Protein AF-A0AAW4KI81-F1 (afdb_monomer_lite)

Foldseek 3Di:
DLLVVCVVVVNLQDDDDVCRLLVVLLVQLVPDPDPVSNVVSLVVSLVSLVSSLVSCVVVVSDDPVSSVVSVVVSVVSSVVSSCVSVVVVD

Radius of gyration: 13.51 Å; chains: 1; bounding box: 31×26×34 Å

Organism: Vibrio cholerae (NCBI:txid666)

Structure (mmCIF, N/CA/C/O backbone):
data_AF-A0AAW4KI81-F1
#
_entry.id   AF-A0AAW4KI81-F1
#
loop_
_atom_site.group_PDB
_atom_site.id
_atom_site.type_symbol
_atom_site.label_atom_id
_atom_site.label_alt_id
_atom_site.label_comp_id
_atom_site.label_asym_id
_atom_site.label_entity_id
_atom_site.label_seq_id
_atom_site.pdbx_PDB_ins_code
_atom_site.Cartn_x
_atom_site.Cartn_y
_atom_site.Cartn_z
_atom_site.occupancy
_atom_site.B_iso_or_equiv
_atom_site.auth_seq_id
_atom_site.auth_comp_id
_atom_site.auth_asym_id
_atom_site.auth_atom_id
_atom_site.pdbx_PDB_model_num
ATOM 1 N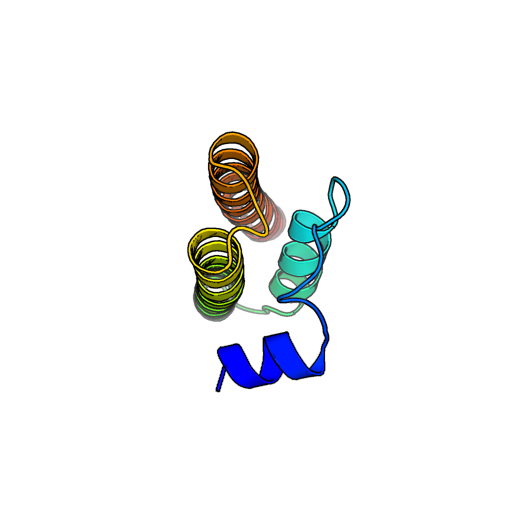 N . LEU A 1 1 ? -3.126 -17.934 -4.600 1.00 81.50 1 LEU A N 1
ATOM 2 C CA . LEU A 1 1 ? -1.731 -17.534 -4.265 1.00 81.50 1 LEU A CA 1
ATOM 3 C C . LEU A 1 1 ? -1.585 -16.093 -4.722 1.00 81.50 1 LEU A C 1
ATOM 5 O O . LEU A 1 1 ? -1.861 -15.842 -5.888 1.00 81.50 1 LEU A O 1
ATOM 9 N N . MET A 1 2 ? -1.164 -15.177 -3.843 1.00 92.75 2 MET A N 1
ATOM 10 C CA . MET A 1 2 ? -1.187 -13.722 -4.092 1.00 92.75 2 MET A CA 1
ATOM 11 C C . MET A 1 2 ? -0.586 -13.312 -5.449 1.00 92.75 2 MET A C 1
ATOM 13 O O . MET A 1 2 ? -1.169 -12.504 -6.163 1.00 92.75 2 MET A O 1
ATOM 17 N N . LEU A 1 3 ? 0.550 -13.908 -5.826 1.00 92.50 3 LEU A N 1
ATOM 18 C CA . LEU A 1 3 ? 1.223 -13.630 -7.098 1.00 92.50 3 LEU A CA 1
ATOM 19 C C . LEU A 1 3 ? 0.355 -13.976 -8.320 1.00 92.50 3 LEU A C 1
ATOM 21 O O . LEU A 1 3 ? 0.262 -13.183 -9.250 1.00 92.50 3 LEU A O 1
ATOM 25 N N . LEU A 1 4 ? -0.300 -15.142 -8.311 1.00 93.44 4 LEU A N 1
ATOM 26 C CA . LEU A 1 4 ? -1.153 -15.587 -9.419 1.00 93.44 4 LEU A CA 1
ATOM 27 C C . LEU A 1 4 ? -2.407 -14.722 -9.551 1.00 93.44 4 LEU A C 1
ATOM 29 O O . LEU A 1 4 ? -2.854 -14.463 -10.662 1.00 93.44 4 LEU A O 1
ATOM 33 N N . GLU A 1 5 ? -2.954 -14.253 -8.428 1.00 94.44 5 GLU A N 1
ATOM 34 C CA . GLU A 1 5 ? -4.054 -13.291 -8.444 1.00 94.44 5 GLU A CA 1
ATOM 35 C C . GLU A 1 5 ? -3.589 -11.997 -9.116 1.00 94.44 5 GLU A C 1
ATOM 37 O O . GLU A 1 5 ? -4.164 -11.598 -10.120 1.00 94.44 5 GLU A O 1
ATOM 42 N N . LEU A 1 6 ? -2.503 -11.382 -8.641 1.00 94.12 6 LEU A N 1
ATOM 43 C CA . LEU A 1 6 ? -1.954 -10.159 -9.241 1.00 94.12 6 LEU A CA 1
ATOM 44 C C . LEU A 1 6 ? -1.689 -10.294 -10.751 1.00 94.12 6 LEU A C 1
ATOM 46 O O . LEU A 1 6 ? -1.966 -9.357 -11.500 1.00 94.12 6 LEU A O 1
ATOM 50 N N . ALA A 1 7 ? -1.193 -11.453 -11.194 1.00 93.00 7 ALA A N 1
ATOM 51 C CA . ALA A 1 7 ? -0.988 -11.754 -12.609 1.00 93.00 7 ALA A CA 1
ATOM 52 C C . ALA A 1 7 ? -2.313 -11.804 -13.387 1.00 93.00 7 ALA A C 1
ATOM 54 O O . ALA A 1 7 ? -2.436 -11.172 -14.432 1.00 93.00 7 ALA A O 1
ATOM 55 N N . ALA A 1 8 ? -3.322 -12.505 -12.861 1.00 93.06 8 ALA A N 1
ATOM 56 C CA . ALA A 1 8 ? -4.633 -12.623 -13.498 1.00 93.06 8 ALA A CA 1
ATOM 57 C C . ALA A 1 8 ? -5.356 -11.270 -13.632 1.00 93.06 8 ALA A C 1
ATOM 59 O O . ALA A 1 8 ? -6.061 -11.047 -14.612 1.00 93.06 8 ALA A O 1
ATOM 60 N N . TRP A 1 9 ? -5.155 -10.361 -12.673 1.00 91.50 9 TRP A N 1
ATOM 61 C CA . TRP A 1 9 ? -5.710 -9.002 -12.696 1.00 91.50 9 TRP A CA 1
ATOM 62 C C . TRP A 1 9 ? -4.861 -8.001 -13.505 1.00 91.50 9 TRP A C 1
ATOM 64 O O . TRP A 1 9 ? -5.231 -6.833 -13.608 1.00 91.50 9 TRP A O 1
ATOM 74 N N . GLY A 1 10 ? -3.721 -8.421 -14.071 1.00 92.25 10 GLY A N 1
ATOM 75 C CA . GLY A 1 10 ? -2.825 -7.547 -14.840 1.00 92.25 10 GLY A CA 1
ATOM 76 C C . GLY A 1 10 ? -2.149 -6.451 -14.006 1.00 92.25 10 GLY A C 1
ATOM 77 O O . GLY A 1 10 ? -1.711 -5.434 -14.542 1.00 92.25 10 GLY A O 1
ATOM 78 N N . GLU A 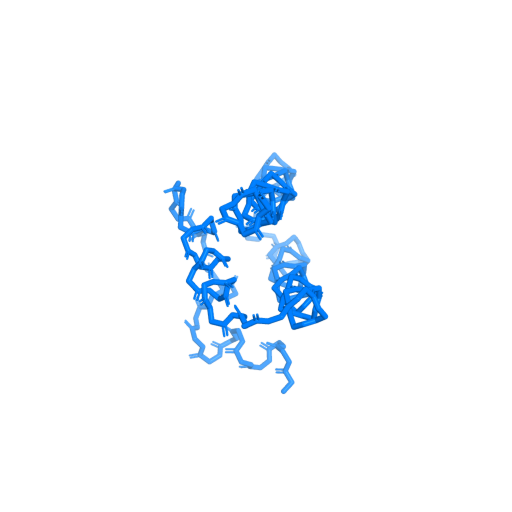1 11 ? -2.077 -6.619 -12.684 1.00 93.00 11 GLU A N 1
ATOM 79 C CA . GLU A 1 11 ? -1.522 -5.613 -11.767 1.00 93.00 11 GLU A CA 1
ATOM 80 C C . GLU A 1 11 ? -0.001 -5.700 -11.623 1.00 93.00 11 GLU A C 1
ATOM 82 O O . GLU A 1 11 ? 0.625 -4.733 -11.186 1.00 93.00 11 GLU A O 1
ATOM 87 N N . LEU A 1 12 ? 0.594 -6.838 -11.994 1.00 92.88 12 LEU A N 1
ATOM 88 C CA . LEU A 1 12 ? 2.046 -7.015 -11.982 1.00 92.88 12 LEU A CA 1
ATOM 89 C C . LEU A 1 12 ? 2.730 -6.087 -12.991 1.00 92.88 12 LEU A C 1
ATOM 91 O O . LEU A 1 12 ? 3.696 -5.411 -12.642 1.00 92.88 12 LEU A O 1
ATOM 95 N N . ASP A 1 13 ? 2.185 -6.000 -14.205 1.00 88.81 13 ASP A N 1
ATOM 96 C CA . ASP A 1 13 ? 2.888 -5.381 -15.330 1.00 88.81 13 ASP A CA 1
ATOM 97 C C . ASP A 1 13 ? 2.665 -3.869 -15.460 1.00 88.81 13 ASP A C 1
ATOM 99 O O . ASP A 1 13 ? 3.407 -3.174 -16.159 1.00 88.81 13 ASP A O 1
ATOM 103 N N . ARG A 1 14 ? 1.693 -3.313 -14.730 1.00 89.25 14 ARG A N 1
ATOM 104 C CA . ARG A 1 14 ? 1.343 -1.889 -14.815 1.00 89.25 14 ARG A CA 1
ATOM 105 C C . ARG A 1 14 ? 1.780 -1.085 -13.598 1.00 89.25 14 ARG A C 1
ATOM 107 O O . ARG A 1 14 ? 1.677 -1.540 -12.460 1.00 89.25 14 ARG A O 1
ATOM 114 N N . GLY A 1 15 ? 2.203 0.155 -13.839 1.00 88.38 15 GLY A N 1
ATOM 115 C CA . GLY A 1 15 ? 2.267 1.190 -12.807 1.00 88.38 15 GLY A CA 1
ATOM 116 C C . GLY A 1 15 ? 0.862 1.567 -12.328 1.00 88.38 15 GLY A C 1
ATOM 117 O O . GLY A 1 15 ? -0.113 1.399 -13.064 1.00 88.38 15 GLY A O 1
ATOM 118 N N . PHE A 1 16 ? 0.760 2.060 -11.099 1.00 91.62 16 PHE A N 1
ATOM 119 C CA . PHE A 1 16 ? -0.479 2.634 -10.586 1.00 91.62 16 PHE A CA 1
ATOM 120 C C . PHE A 1 16 ? -0.513 4.133 -10.861 1.00 91.62 16 PHE A C 1
ATOM 122 O O . PHE A 1 16 ? 0.522 4.803 -10.836 1.00 91.62 16 PHE A O 1
ATOM 129 N N . ALA A 1 17 ? -1.703 4.651 -11.158 1.00 91.56 17 ALA A N 1
ATOM 130 C CA . ALA A 1 17 ? -1.907 6.088 -11.258 1.00 91.56 17 ALA A CA 1
ATOM 131 C C . ALA A 1 17 ? -1.786 6.739 -9.864 1.00 91.56 17 ALA A C 1
ATOM 133 O O . ALA A 1 17 ? -2.012 6.066 -8.850 1.00 91.56 17 ALA A O 1
ATOM 134 N N . PRO A 1 18 ? -1.470 8.045 -9.780 1.00 88.31 18 PRO A N 1
ATOM 135 C CA . PRO A 1 18 ? -1.468 8.757 -8.505 1.00 88.31 18 PRO A CA 1
ATOM 136 C C . PRO A 1 18 ? -2.780 8.539 -7.734 1.00 88.31 18 PRO A C 1
ATOM 138 O O . PRO A 1 18 ? -3.865 8.703 -8.288 1.00 88.31 18 PRO A O 1
ATOM 141 N N . GLY A 1 19 ? -2.682 8.139 -6.463 1.00 90.25 19 GLY A N 1
ATOM 142 C CA . GLY A 1 19 ? -3.837 7.889 -5.587 1.00 90.25 19 GLY A CA 1
ATOM 143 C C . GLY A 1 19 ? -4.565 6.554 -5.797 1.00 90.25 19 GLY A C 1
ATOM 144 O O . GLY A 1 19 ? -5.423 6.197 -4.986 1.00 90.25 19 GLY A O 1
ATOM 145 N N . GLU A 1 20 ? -4.216 5.772 -6.821 1.00 94.62 20 GLU A N 1
ATOM 146 C CA . GLU A 1 20 ? -4.858 4.480 -7.083 1.00 94.62 20 GLU A CA 1
ATOM 147 C C . GLU A 1 20 ? -4.573 3.468 -5.963 1.00 94.62 20 GLU A C 1
ATOM 149 O O . GLU A 1 20 ? -5.495 2.825 -5.460 1.00 94.62 20 GLU A O 1
ATOM 154 N N . LEU A 1 21 ? -3.315 3.378 -5.515 1.00 93.38 21 LEU A N 1
ATOM 155 C CA . LEU A 1 21 ? -2.916 2.523 -4.394 1.00 93.38 21 LEU A CA 1
ATOM 156 C C . LEU A 1 21 ? -3.699 2.859 -3.120 1.00 93.38 21 LEU A C 1
ATOM 158 O O . LEU A 1 21 ? -4.256 1.976 -2.467 1.00 93.38 21 LEU A O 1
ATOM 162 N N . CYS A 1 22 ? -3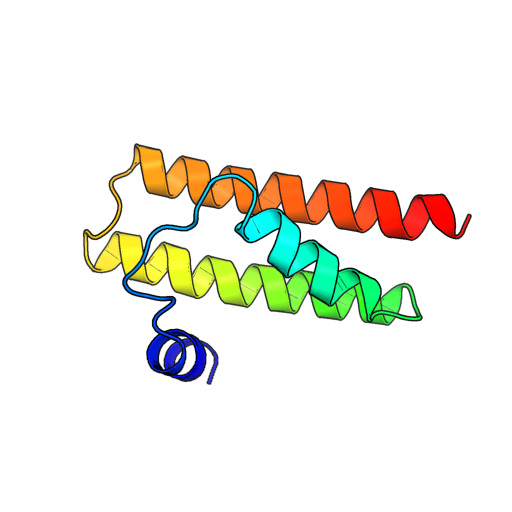.769 4.152 -2.798 1.00 94.12 22 CYS A N 1
ATOM 163 C CA . CYS A 1 22 ? -4.497 4.642 -1.635 1.00 94.12 22 CYS A CA 1
ATOM 164 C C . CYS A 1 22 ? -5.983 4.272 -1.722 1.00 94.12 22 CYS A C 1
ATOM 166 O O . CYS A 1 22 ? -6.538 3.740 -0.765 1.00 94.12 22 CYS A O 1
ATOM 168 N N . SER A 1 23 ? -6.597 4.433 -2.897 1.00 95.06 23 SER A N 1
ATOM 169 C CA . SER A 1 23 ? -8.003 4.077 -3.130 1.00 95.06 23 SER A CA 1
ATOM 170 C C . SER A 1 23 ? -8.273 2.577 -2.961 1.00 95.06 23 SER A C 1
ATOM 172 O O . SER A 1 23 ? -9.291 2.197 -2.383 1.00 95.06 23 SER A O 1
ATOM 174 N N . GLN A 1 24 ? -7.359 1.710 -3.414 1.00 95.19 24 GLN A N 1
ATOM 175 C CA . GLN A 1 24 ? -7.476 0.260 -3.212 1.00 95.19 24 GLN A CA 1
ATOM 176 C C . GLN A 1 24 ? -7.406 -0.119 -1.725 1.00 95.19 24 GLN A C 1
ATOM 178 O O . GLN A 1 24 ? -8.213 -0.925 -1.254 1.00 95.19 24 GLN A O 1
ATOM 183 N N . ILE A 1 25 ? -6.462 0.464 -0.978 1.00 96.88 25 ILE A N 1
ATOM 184 C CA . ILE A 1 25 ? -6.323 0.214 0.464 1.00 96.88 25 ILE A CA 1
ATOM 185 C C . ILE A 1 25 ? -7.550 0.748 1.209 1.00 96.88 25 ILE A C 1
ATOM 187 O O . ILE A 1 25 ? -8.117 0.019 2.021 1.00 96.88 25 ILE A O 1
ATOM 191 N N . ALA A 1 26 ? -8.006 1.960 0.884 1.00 96.44 26 ALA A N 1
ATOM 192 C CA . ALA A 1 26 ? -9.201 2.573 1.458 1.00 96.44 26 ALA A CA 1
ATOM 193 C C . ALA A 1 26 ? -10.444 1.693 1.270 1.00 96.44 26 ALA A C 1
ATOM 195 O O . ALA A 1 26 ? -11.135 1.379 2.239 1.00 96.44 26 ALA A O 1
ATOM 196 N N . GLY A 1 27 ? -10.693 1.225 0.042 1.00 96.56 27 GLY A N 1
ATOM 197 C CA . GLY A 1 27 ? -11.835 0.358 -0.256 1.00 96.56 27 GLY A CA 1
ATOM 198 C C . GLY A 1 27 ? -11.800 -0.966 0.511 1.00 96.56 27 GLY A C 1
ATOM 199 O O . GLY A 1 27 ? -12.844 -1.469 0.916 1.00 96.56 27 GLY A O 1
ATOM 200 N N . ALA A 1 28 ? -10.610 -1.518 0.761 1.00 96.06 28 ALA A N 1
ATOM 201 C CA . ALA A 1 28 ? -10.463 -2.717 1.578 1.00 96.06 28 ALA A CA 1
ATOM 202 C C . ALA A 1 28 ? -10.665 -2.431 3.076 1.00 96.06 28 ALA A C 1
ATOM 204 O O . ALA A 1 28 ? -11.338 -3.198 3.759 1.00 96.06 28 ALA A O 1
ATOM 205 N N . VAL A 1 29 ? -10.095 -1.337 3.588 1.00 96.75 29 VAL A N 1
ATOM 206 C CA . VAL A 1 29 ? -10.194 -0.926 4.998 1.00 96.75 29 VAL A CA 1
ATOM 207 C C . VAL A 1 29 ? -11.636 -0.615 5.396 1.00 96.75 29 VAL A C 1
ATOM 209 O O . VAL A 1 29 ? -12.063 -1.003 6.479 1.00 96.75 29 VAL A O 1
ATOM 212 N N . GLN A 1 30 ? -12.419 0.006 4.511 1.00 95.31 30 GLN A N 1
ATOM 213 C CA . GLN A 1 30 ? -13.837 0.293 4.759 1.00 95.31 30 GLN A CA 1
ATOM 214 C C . GLN A 1 30 ? -14.695 -0.963 4.981 1.00 95.31 30 GLN A C 1
ATOM 216 O O . GLN A 1 30 ? -15.766 -0.858 5.570 1.00 95.31 30 GLN A O 1
ATOM 221 N N . GLN A 1 31 ? -14.236 -2.138 4.538 1.00 95.19 31 GLN A N 1
ATOM 222 C CA . GLN A 1 31 ? -14.931 -3.411 4.756 1.00 95.19 31 GLN A CA 1
ATOM 223 C C . GLN A 1 31 ? -14.651 -4.026 6.134 1.00 95.19 31 GLN A C 1
ATOM 225 O O . GLN A 1 31 ? -15.296 -5.007 6.488 1.00 95.19 31 GLN A O 1
ATOM 230 N N . ALA A 1 32 ? -13.686 -3.502 6.896 1.00 96.81 32 ALA A N 1
ATOM 231 C CA . ALA A 1 32 ? -13.424 -3.971 8.251 1.00 96.81 32 ALA A CA 1
ATOM 232 C C . ALA A 1 32 ? -14.468 -3.412 9.226 1.00 96.81 32 ALA A C 1
ATOM 234 O O . ALA A 1 32 ? -14.708 -2.200 9.267 1.00 96.81 32 ALA A O 1
ATOM 235 N N . GLU A 1 33 ? -15.046 -4.284 10.050 1.00 95.75 33 GLU A N 1
ATOM 236 C CA . GLU A 1 33 ? -16.032 -3.916 11.069 1.00 95.75 33 GLU A CA 1
ATOM 237 C C . GLU A 1 33 ? -15.385 -3.753 12.449 1.00 95.75 33 GLU A C 1
ATOM 239 O O . GLU A 1 33 ? -15.856 -2.956 13.264 1.00 95.75 33 GLU A O 1
ATOM 244 N N . THR A 1 34 ? -14.266 -4.445 12.684 1.00 96.69 34 THR A N 1
ATOM 245 C CA . THR A 1 34 ? -13.528 -4.450 13.957 1.00 96.69 34 THR A CA 1
ATOM 246 C C . THR A 1 34 ? -12.062 -4.032 13.801 1.00 96.69 34 THR A C 1
ATOM 248 O O . THR A 1 34 ? -11.478 -4.143 12.721 1.00 96.69 34 THR A O 1
ATOM 251 N N . GLU A 1 35 ? -11.427 -3.591 14.894 1.00 96.56 35 GLU A N 1
ATOM 252 C CA . GLU A 1 35 ? -9.988 -3.259 14.907 1.00 96.56 35 GLU A CA 1
ATOM 253 C C . GLU A 1 35 ? -9.107 -4.469 14.541 1.00 96.56 35 GLU A C 1
ATOM 255 O O . GLU A 1 35 ? -8.107 -4.342 13.826 1.00 96.56 35 GLU A O 1
ATOM 260 N N . ASP A 1 36 ? -9.507 -5.672 14.960 1.00 97.31 36 ASP A N 1
ATOM 261 C CA . ASP A 1 36 ? -8.816 -6.912 14.599 1.00 97.31 36 ASP A CA 1
ATOM 262 C C . ASP A 1 36 ? -8.889 -7.189 13.091 1.00 97.31 36 ASP A C 1
ATOM 264 O O . ASP A 1 36 ? -7.898 -7.597 12.470 1.00 97.31 36 ASP A O 1
ATOM 268 N N . GLU A 1 37 ? -10.053 -6.959 12.481 1.00 97.81 37 GLU A N 1
ATOM 269 C CA . GLU A 1 37 ? -10.239 -7.069 11.035 1.00 97.81 37 GLU A CA 1
ATOM 270 C C . GLU A 1 37 ? -9.453 -6.008 10.277 1.00 97.81 37 GLU A C 1
ATOM 272 O O . GLU A 1 37 ? -8.783 -6.355 9.302 1.00 97.81 37 GLU A O 1
ATOM 277 N N . LEU A 1 38 ? -9.443 -4.761 10.756 1.00 97.88 38 LEU A N 1
ATOM 278 C CA . LEU A 1 38 ? -8.625 -3.685 10.197 1.00 97.88 38 LEU A CA 1
ATOM 279 C C . LEU A 1 38 ? -7.158 -4.124 10.116 1.00 97.88 38 LEU A C 1
ATOM 281 O O . LEU A 1 38 ? -6.539 -4.071 9.049 1.00 97.88 38 LEU A O 1
ATOM 285 N N . GLY A 1 39 ? -6.609 -4.636 11.222 1.00 97.62 39 GLY A N 1
ATOM 286 C CA . GLY A 1 39 ? -5.232 -5.121 11.270 1.00 97.62 39 GLY A CA 1
ATOM 287 C C . GLY A 1 39 ? -4.966 -6.280 10.301 1.00 97.62 39 GLY A C 1
ATOM 288 O O . GLY A 1 39 ? -3.892 -6.359 9.698 1.00 97.62 39 GLY A O 1
ATOM 289 N N . ARG A 1 40 ? -5.926 -7.194 10.111 1.00 98.00 40 ARG A N 1
ATOM 290 C CA . ARG A 1 40 ? -5.815 -8.287 9.124 1.00 98.00 40 ARG A CA 1
ATOM 291 C C . ARG A 1 40 ? -5.849 -7.762 7.689 1.00 98.00 40 ARG A C 1
ATOM 293 O O . ARG A 1 40 ? -5.011 -8.170 6.882 1.00 98.00 40 ARG A O 1
ATOM 300 N N . VAL A 1 41 ? -6.773 -6.853 7.381 1.00 97.94 41 VAL A N 1
ATOM 301 C CA . VAL A 1 41 ? -6.928 -6.241 6.056 1.00 97.94 41 VAL A CA 1
ATOM 302 C C . VAL A 1 41 ? -5.668 -5.473 5.669 1.00 97.94 41 VAL A C 1
ATOM 304 O O . VAL A 1 41 ? -5.114 -5.732 4.601 1.00 97.94 41 VAL A O 1
ATOM 307 N N . LEU A 1 42 ? -5.154 -4.610 6.547 1.00 98.00 42 LEU A N 1
ATOM 308 C CA . LEU A 1 42 ? -3.941 -3.830 6.289 1.00 98.00 42 LEU A CA 1
ATOM 309 C C . LEU A 1 42 ? -2.720 -4.722 6.047 1.00 98.00 42 LEU A C 1
ATOM 311 O O . LEU A 1 42 ? -1.973 -4.500 5.094 1.00 98.00 42 LEU A O 1
ATOM 315 N N . ARG A 1 43 ? -2.534 -5.788 6.842 1.00 97.50 43 ARG A N 1
ATOM 316 C CA . ARG A 1 43 ? -1.452 -6.761 6.602 1.00 97.50 43 ARG A CA 1
ATOM 317 C C . ARG A 1 43 ? -1.593 -7.432 5.238 1.00 97.50 43 ARG A C 1
ATOM 319 O O . ARG A 1 43 ? -0.603 -7.543 4.520 1.00 97.50 43 ARG A O 1
ATOM 326 N N . ARG A 1 44 ? -2.809 -7.840 4.855 1.00 96.94 44 ARG A N 1
ATOM 327 C CA . ARG A 1 44 ? -3.073 -8.458 3.546 1.00 96.94 44 ARG A CA 1
ATOM 328 C C . ARG A 1 44 ? -2.784 -7.493 2.396 1.00 96.94 44 ARG A C 1
ATOM 330 O O . ARG A 1 44 ? -2.150 -7.905 1.425 1.00 96.94 44 ARG A O 1
ATOM 337 N N . GLN A 1 45 ? -3.211 -6.235 2.512 1.00 97.00 45 GLN A N 1
ATOM 338 C CA . GLN A 1 45 ? -2.942 -5.207 1.506 1.00 97.00 45 GLN A CA 1
ATOM 339 C C . GLN A 1 45 ? -1.445 -4.925 1.394 1.00 97.00 45 GLN A C 1
ATOM 341 O O . GLN A 1 45 ? -0.898 -5.003 0.298 1.00 97.00 45 GLN A O 1
ATOM 346 N N . ARG A 1 46 ? -0.743 -4.741 2.518 1.00 97.00 46 ARG A N 1
ATOM 347 C CA . ARG A 1 46 ? 0.719 -4.606 2.531 1.00 97.00 46 ARG A CA 1
ATOM 348 C C . ARG A 1 46 ? 1.397 -5.778 1.822 1.00 97.00 46 ARG A C 1
ATOM 350 O O . ARG A 1 46 ? 2.226 -5.558 0.948 1.00 97.00 46 ARG A O 1
ATOM 357 N N . THR A 1 47 ? 1.033 -7.023 2.142 1.00 96.81 47 THR A N 1
ATOM 358 C CA . THR A 1 47 ? 1.616 -8.199 1.476 1.00 96.81 47 THR A CA 1
ATOM 359 C C . THR A 1 47 ? 1.339 -8.205 -0.027 1.00 96.81 47 THR A C 1
ATOM 361 O O . THR A 1 47 ? 2.251 -8.486 -0.802 1.00 96.81 47 THR A O 1
ATOM 364 N N . ARG A 1 48 ? 0.115 -7.872 -0.460 1.00 96.75 48 ARG A N 1
ATOM 365 C CA . ARG A 1 48 ? -0.235 -7.773 -1.887 1.00 96.75 48 ARG A CA 1
ATOM 366 C C . ARG A 1 48 ? 0.677 -6.786 -2.616 1.00 96.75 48 ARG A C 1
ATOM 368 O O . ARG A 1 48 ? 1.253 -7.130 -3.646 1.00 96.75 48 ARG A O 1
ATOM 375 N N . GLN A 1 49 ? 0.842 -5.593 -2.059 1.00 96.38 49 GLN A N 1
ATOM 376 C CA . GLN A 1 49 ? 1.598 -4.519 -2.698 1.00 96.38 49 GLN A CA 1
ATOM 377 C C . GLN A 1 49 ? 3.103 -4.781 -2.661 1.00 96.38 49 GLN A C 1
ATOM 379 O O . GLN A 1 49 ? 3.779 -4.572 -3.661 1.00 96.38 49 GLN A O 1
ATOM 384 N N . GLN A 1 50 ? 3.622 -5.369 -1.580 1.00 96.69 50 GLN A N 1
ATOM 385 C CA . GLN A 1 50 ? 5.012 -5.826 -1.528 1.00 96.69 50 GLN A CA 1
ATOM 386 C C . GLN A 1 50 ? 5.328 -6.858 -2.615 1.00 96.69 50 GLN A C 1
ATOM 388 O O . GLN A 1 50 ? 6.353 -6.730 -3.277 1.00 96.69 50 GLN A O 1
ATOM 393 N N . VAL A 1 51 ? 4.453 -7.846 -2.845 1.00 97.00 51 VAL A N 1
ATOM 394 C CA . VAL A 1 51 ? 4.648 -8.832 -3.925 1.00 97.00 51 VAL A CA 1
ATOM 395 C C . VAL A 1 51 ? 4.700 -8.143 -5.289 1.00 97.00 51 VAL A C 1
ATOM 397 O O . VAL A 1 51 ? 5.588 -8.442 -6.086 1.00 97.00 51 VAL A O 1
ATOM 400 N N . ARG A 1 52 ? 3.789 -7.197 -5.545 1.00 96.81 52 ARG A N 1
ATOM 401 C CA . ARG A 1 52 ? 3.765 -6.422 -6.791 1.00 96.81 52 ARG A CA 1
ATOM 402 C C . ARG A 1 52 ? 5.042 -5.591 -6.973 1.00 96.81 52 ARG A C 1
ATOM 404 O O . ARG A 1 52 ? 5.646 -5.647 -8.038 1.00 96.81 52 ARG A O 1
ATOM 411 N N . ILE A 1 53 ? 5.462 -4.849 -5.950 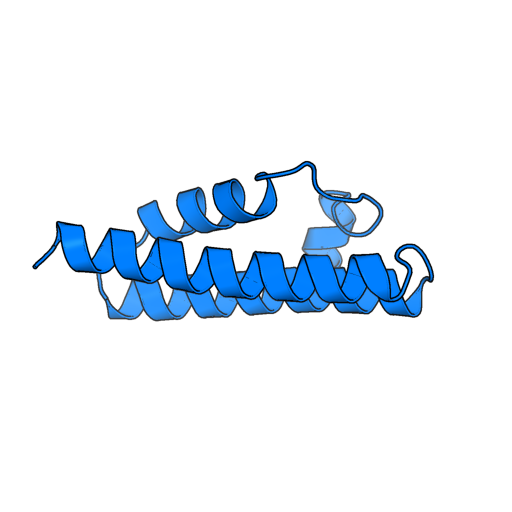1.00 96.00 53 ILE A N 1
ATOM 412 C CA . ILE A 1 53 ? 6.657 -3.992 -5.998 1.00 96.00 53 ILE A CA 1
ATOM 413 C C . ILE A 1 53 ? 7.912 -4.836 -6.245 1.00 96.00 53 ILE A C 1
ATOM 415 O O . ILE A 1 53 ? 8.672 -4.539 -7.161 1.00 96.00 53 ILE A O 1
ATOM 419 N N . ILE A 1 54 ? 8.087 -5.931 -5.495 1.00 95.88 54 ILE A N 1
ATOM 420 C CA . ILE A 1 54 ? 9.223 -6.850 -5.661 1.00 95.88 54 ILE A CA 1
ATOM 421 C C . ILE A 1 54 ? 9.241 -7.439 -7.074 1.00 95.88 54 ILE A C 1
ATOM 423 O O . ILE A 1 54 ? 10.296 -7.502 -7.698 1.00 95.88 54 ILE A O 1
ATOM 427 N N . TRP A 1 55 ? 8.088 -7.852 -7.608 1.00 96.56 55 TRP A N 1
ATOM 428 C CA . TRP A 1 55 ? 8.011 -8.353 -8.979 1.00 96.56 55 TRP A CA 1
ATOM 429 C C . TRP A 1 55 ? 8.481 -7.310 -9.993 1.00 96.56 55 TRP A C 1
ATOM 431 O O . TRP A 1 55 ? 9.304 -7.617 -10.856 1.00 96.56 55 TRP A O 1
ATOM 441 N N . ARG A 1 56 ? 7.987 -6.073 -9.884 1.00 96.06 56 ARG A N 1
ATOM 442 C CA . ARG A 1 56 ? 8.325 -4.981 -10.808 1.00 96.06 56 ARG A CA 1
ATOM 443 C C . ARG A 1 56 ? 9.798 -4.589 -10.738 1.00 96.06 56 ARG A C 1
ATOM 445 O O . ARG A 1 56 ? 10.386 -4.308 -11.779 1.00 96.06 56 ARG A O 1
ATOM 452 N N . ASP A 1 57 ? 10.388 -4.627 -9.548 1.00 96.06 57 ASP A N 1
ATOM 453 C CA . ASP A 1 57 ? 11.820 -4.408 -9.334 1.00 96.06 57 ASP A CA 1
ATOM 454 C C . ASP A 1 57 ? 12.658 -5.527 -9.984 1.00 96.06 57 ASP A C 1
ATOM 456 O O . ASP A 1 57 ? 13.506 -5.272 -10.842 1.00 96.06 57 ASP A O 1
ATOM 460 N N . LEU A 1 58 ? 12.339 -6.795 -9.693 1.00 95.94 58 LEU A N 1
ATOM 461 C CA . LEU A 1 58 ? 13.053 -7.956 -10.244 1.00 95.94 58 LEU A CA 1
ATOM 462 C C . LEU A 1 58 ? 12.927 -8.083 -11.770 1.00 95.94 58 LEU A C 1
ATOM 464 O O . LEU A 1 58 ? 13.856 -8.543 -12.435 1.00 95.94 58 LEU A O 1
ATOM 468 N N . THR A 1 59 ? 11.791 -7.672 -12.334 1.00 95.62 59 THR A N 1
ATOM 469 C CA . THR A 1 59 ? 11.526 -7.699 -13.783 1.00 95.62 59 THR A CA 1
ATOM 470 C C . THR A 1 59 ? 11.936 -6.412 -14.500 1.00 95.62 59 THR A C 1
ATOM 472 O O . THR A 1 59 ? 11.733 -6.302 -15.709 1.00 95.62 59 THR A O 1
A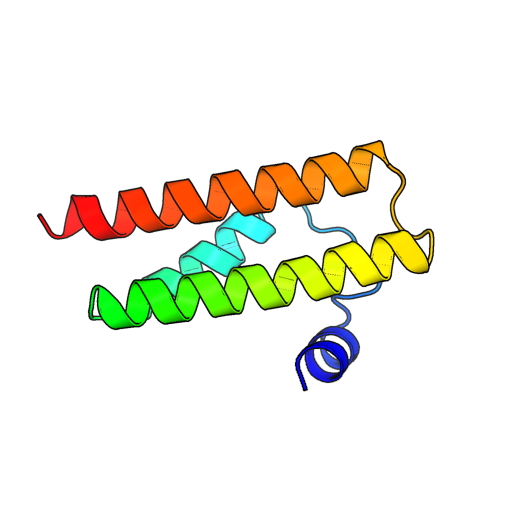TOM 475 N N . ARG A 1 60 ? 12.554 -5.455 -13.788 1.00 94.38 60 ARG A N 1
ATOM 476 C CA . ARG A 1 60 ? 13.005 -4.152 -14.313 1.00 94.38 60 ARG A CA 1
ATOM 477 C C . ARG A 1 60 ? 11.895 -3.316 -14.957 1.00 94.38 60 ARG A C 1
ATOM 479 O O . ARG A 1 60 ? 12.146 -2.530 -15.866 1.00 94.38 60 ARG A O 1
ATOM 486 N N . GLN A 1 61 ? 10.665 -3.482 -14.487 1.00 94.88 61 GLN A N 1
ATOM 487 C CA . GLN A 1 61 ? 9.511 -2.692 -14.917 1.00 94.88 61 GLN A CA 1
ATOM 488 C C . GLN A 1 61 ? 9.351 -1.386 -14.127 1.00 94.88 61 GLN A C 1
ATOM 490 O O . GLN A 1 61 ? 8.536 -0.539 -14.496 1.00 94.88 61 GLN A O 1
ATOM 495 N N . ALA A 1 62 ? 10.082 -1.245 -13.024 1.00 94.25 62 ALA A N 1
ATOM 496 C CA . ALA A 1 62 ? 10.216 -0.025 -12.243 1.00 94.25 62 ALA A CA 1
ATOM 497 C C . ALA A 1 62 ? 11.708 0.239 -12.010 1.00 94.25 62 ALA A C 1
ATOM 499 O O . ALA A 1 62 ? 12.481 -0.698 -11.806 1.00 94.25 62 ALA A O 1
ATOM 500 N N . ASP A 1 63 ? 12.113 1.506 -12.067 1.00 95.12 63 ASP A N 1
ATOM 501 C CA . ASP A 1 63 ? 13.442 1.913 -11.616 1.00 95.12 63 ASP A CA 1
ATOM 502 C C . ASP A 1 63 ? 13.470 2.102 -10.090 1.00 95.12 63 ASP A C 1
ATOM 504 O O . ASP A 1 63 ? 12.441 2.049 -9.415 1.00 95.12 63 ASP A O 1
ATOM 508 N N . LEU A 1 64 ? 14.659 2.348 -9.531 1.00 94.81 64 LEU A N 1
ATOM 509 C CA . LEU A 1 64 ? 14.831 2.535 -8.089 1.00 94.81 64 LEU A CA 1
ATOM 510 C C . LEU A 1 64 ? 13.962 3.675 -7.531 1.00 94.81 64 LEU A C 1
ATOM 512 O O . LEU A 1 64 ? 13.429 3.558 -6.430 1.00 94.81 64 LEU A O 1
ATOM 516 N N . VAL A 1 65 ? 13.812 4.776 -8.274 1.00 95.75 65 VAL A N 1
ATOM 517 C CA . VAL A 1 65 ? 13.028 5.937 -7.828 1.00 95.75 65 VAL A CA 1
ATOM 518 C C . VAL A 1 65 ? 11.552 5.565 -7.742 1.00 95.75 65 VAL A C 1
ATOM 520 O O . VAL A 1 65 ? 10.889 5.901 -6.760 1.00 95.75 65 VAL A O 1
ATOM 523 N N . GLN A 1 66 ? 11.044 4.845 -8.738 1.00 93.62 66 GLN A N 1
ATOM 524 C CA . GLN A 1 66 ? 9.681 4.343 -8.752 1.00 93.62 66 GLN A CA 1
ATOM 525 C C . GLN A 1 66 ? 9.453 3.288 -7.665 1.00 93.62 66 GLN A C 1
ATOM 527 O O . GLN A 1 66 ? 8.452 3.371 -6.965 1.00 93.62 66 GLN A O 1
ATOM 532 N N . THR A 1 67 ? 10.383 2.352 -7.456 1.00 95.19 67 THR A N 1
ATOM 533 C CA . THR A 1 67 ? 10.299 1.360 -6.371 1.00 95.19 67 THR A CA 1
ATOM 534 C C . THR A 1 67 ? 10.242 2.037 -4.999 1.00 95.19 67 THR A C 1
ATOM 536 O O . THR A 1 67 ? 9.391 1.693 -4.178 1.00 95.19 67 THR A O 1
ATOM 539 N N . CYS A 1 68 ? 11.094 3.036 -4.747 1.00 96.06 68 CYS A N 1
ATOM 540 C CA . CYS A 1 68 ? 11.057 3.812 -3.506 1.00 96.06 68 CYS A CA 1
ATOM 541 C C . CYS A 1 68 ? 9.735 4.567 -3.340 1.00 96.06 68 CYS A C 1
ATOM 543 O O . CYS A 1 68 ? 9.176 4.567 -2.246 1.00 96.06 68 CYS A O 1
ATOM 545 N N . ARG A 1 69 ? 9.214 5.172 -4.415 1.00 94.38 69 ARG A N 1
ATOM 546 C CA . ARG A 1 69 ? 7.915 5.853 -4.387 1.00 94.38 69 ARG A CA 1
ATOM 547 C C . ARG A 1 69 ? 6.777 4.887 -4.073 1.00 94.38 69 ARG A C 1
ATOM 549 O O . ARG A 1 69 ? 6.022 5.159 -3.154 1.00 94.38 69 ARG A O 1
ATOM 556 N N . ASP A 1 70 ? 6.696 3.748 -4.758 1.00 94.69 70 ASP A N 1
ATOM 557 C CA . ASP A 1 70 ? 5.651 2.747 -4.513 1.00 94.69 70 ASP A CA 1
ATOM 558 C C . ASP A 1 70 ? 5.702 2.233 -3.053 1.00 94.69 70 ASP A C 1
ATOM 560 O O . ASP A 1 70 ? 4.662 1.977 -2.443 1.00 94.69 70 ASP A O 1
ATOM 564 N N . LEU A 1 71 ? 6.901 2.101 -2.465 1.00 95.94 71 LEU A N 1
ATOM 565 C CA . LEU A 1 71 ? 7.072 1.738 -1.052 1.00 95.94 71 LEU A CA 1
ATOM 566 C C . LEU A 1 71 ? 6.588 2.836 -0.096 1.00 95.94 71 LEU A C 1
ATOM 568 O O . LEU A 1 71 ? 5.921 2.513 0.890 1.00 95.94 71 LEU A O 1
ATOM 572 N N . SER A 1 72 ? 6.915 4.101 -0.375 1.00 96.00 72 SER A N 1
ATOM 573 C CA . SER A 1 72 ? 6.434 5.256 0.393 1.00 96.00 72 SER A CA 1
ATOM 574 C C . SER A 1 72 ? 4.918 5.389 0.300 1.00 96.00 72 SER A C 1
ATOM 576 O O . SER A 1 72 ? 4.257 5.389 1.332 1.00 96.00 72 SER A O 1
ATOM 578 N N . ASP A 1 73 ? 4.356 5.360 -0.909 1.00 95.62 73 ASP A N 1
ATOM 579 C CA . ASP A 1 73 ? 2.914 5.458 -1.141 1.00 95.62 73 ASP A CA 1
ATOM 580 C C . ASP A 1 73 ? 2.156 4.330 -0.417 1.00 95.62 73 ASP A C 1
ATOM 582 O O . ASP A 1 73 ? 1.079 4.549 0.137 1.00 95.62 73 ASP A O 1
ATOM 586 N N . MET A 1 74 ? 2.716 3.112 -0.378 1.00 96.88 74 MET A N 1
ATOM 587 C CA . MET A 1 74 ? 2.143 1.996 0.381 1.00 96.88 74 MET A CA 1
ATOM 588 C C . MET A 1 74 ? 2.155 2.261 1.890 1.00 96.88 74 MET A C 1
ATOM 590 O O . MET A 1 74 ? 1.185 1.916 2.573 1.00 96.88 74 MET A O 1
ATOM 594 N N . ALA A 1 75 ? 3.249 2.810 2.422 1.00 97.19 75 ALA A N 1
ATOM 595 C CA . ALA A 1 75 ? 3.373 3.122 3.842 1.00 97.19 75 ALA A CA 1
ATOM 596 C C . ALA A 1 75 ? 2.400 4.236 4.244 1.00 97.19 75 ALA A C 1
ATOM 598 O O . ALA A 1 75 ? 1.606 4.029 5.163 1.00 97.19 75 ALA A O 1
ATOM 599 N N . ASP A 1 76 ? 2.405 5.344 3.503 1.00 96.62 76 ASP A N 1
ATOM 600 C CA . ASP A 1 76 ? 1.548 6.506 3.738 1.00 96.62 76 ASP A CA 1
ATOM 601 C C . ASP A 1 76 ? 0.073 6.105 3.664 1.00 96.62 76 ASP A C 1
ATOM 603 O O . ASP A 1 76 ? -0.670 6.294 4.624 1.00 96.62 76 ASP A O 1
ATOM 607 N N . ALA A 1 77 ? -0.339 5.402 2.602 1.00 96.69 77 ALA A N 1
ATOM 608 C CA . ALA A 1 77 ? -1.712 4.919 2.481 1.00 96.69 77 ALA A CA 1
ATOM 609 C C . ALA A 1 77 ? -2.106 3.950 3.608 1.00 96.69 77 ALA A C 1
ATOM 611 O O . ALA A 1 77 ? -3.235 3.989 4.089 1.00 96.69 77 ALA A O 1
ATOM 612 N N . SER A 1 78 ? -1.206 3.072 4.059 1.00 96.94 78 SER A N 1
ATOM 613 C CA . SER A 1 78 ? -1.524 2.153 5.161 1.00 96.94 78 SER A CA 1
ATOM 614 C C . SER A 1 78 ? -1.733 2.895 6.483 1.00 96.94 78 SER A C 1
ATOM 616 O O . SER A 1 78 ? -2.630 2.534 7.246 1.00 96.94 78 SER A O 1
ATOM 618 N N . ILE A 1 79 ? -0.914 3.914 6.754 1.00 97.06 79 ILE A N 1
ATOM 619 C CA . ILE A 1 79 ? -0.991 4.734 7.968 1.00 97.06 79 IL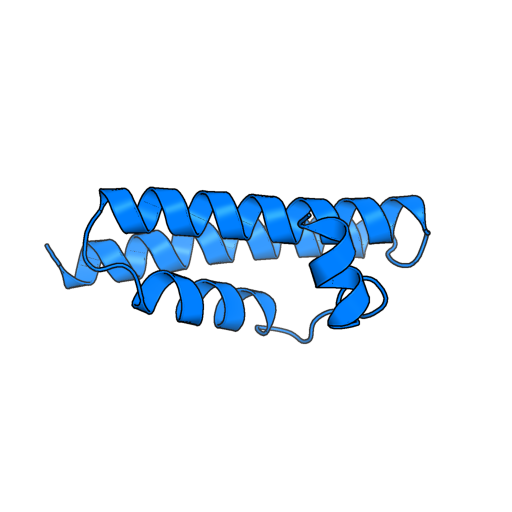E A CA 1
ATOM 620 C C . ILE A 1 79 ? -2.245 5.606 7.932 1.00 97.06 79 ILE A C 1
ATOM 622 O O . ILE A 1 79 ? -3.040 5.561 8.871 1.00 97.06 79 ILE A O 1
ATOM 626 N N . ASP A 1 80 ? -2.455 6.338 6.839 1.00 96.81 80 ASP A N 1
ATOM 627 C CA . ASP A 1 80 ? -3.576 7.265 6.690 1.00 96.81 80 ASP A CA 1
ATOM 628 C C . ASP A 1 80 ? -4.917 6.542 6.794 1.00 96.81 80 ASP A C 1
ATOM 630 O O . ASP A 1 80 ? -5.810 6.995 7.508 1.00 96.81 80 ASP A O 1
ATOM 634 N N . GLN A 1 81 ? -5.059 5.388 6.134 1.00 97.12 81 GLN A N 1
ATOM 635 C CA . GLN A 1 81 ? -6.313 4.635 6.163 1.00 97.12 81 GLN A CA 1
ATOM 636 C C . GLN A 1 81 ? -6.581 4.010 7.537 1.00 97.12 81 GLN A C 1
ATOM 638 O O . GLN A 1 81 ? -7.724 4.003 7.993 1.00 97.12 81 GLN A O 1
ATOM 643 N N . ALA A 1 82 ? -5.544 3.534 8.234 1.00 96.94 82 ALA A N 1
ATOM 644 C CA . ALA A 1 82 ? -5.689 3.058 9.608 1.00 96.94 82 ALA A CA 1
ATOM 645 C C . ALA A 1 82 ? -6.118 4.192 10.549 1.00 96.94 82 ALA A C 1
ATOM 647 O O . ALA A 1 82 ? -7.061 4.032 11.323 1.00 96.94 82 ALA A O 1
ATOM 648 N N . TYR A 1 83 ? -5.448 5.344 10.452 1.00 96.69 83 TYR A N 1
ATOM 649 C CA . TYR A 1 83 ? -5.750 6.530 11.245 1.00 96.69 83 TYR A CA 1
ATOM 650 C C . TYR A 1 83 ? -7.185 7.012 11.012 1.00 96.69 83 TYR A C 1
ATOM 652 O O . TYR A 1 83 ? -7.933 7.182 11.971 1.00 96.69 83 TYR A O 1
ATOM 660 N N . GLN A 1 84 ? -7.593 7.167 9.750 1.00 95.75 84 GLN A N 1
ATOM 661 C CA . GLN A 1 84 ? -8.943 7.602 9.388 1.00 95.75 84 GLN A CA 1
ATOM 662 C C . GLN A 1 84 ? -10.018 6.642 9.909 1.00 95.75 84 GLN A C 1
ATOM 664 O O . GLN A 1 84 ? -11.026 7.099 10.447 1.00 95.75 84 GLN A O 1
ATOM 669 N N . TRP A 1 85 ? -9.805 5.328 9.789 1.00 96.38 85 TRP A N 1
ATOM 670 C CA . TRP A 1 85 ? -10.768 4.331 10.261 1.00 96.38 85 TRP A CA 1
ATOM 671 C C . TRP A 1 85 ? -10.907 4.344 11.788 1.00 96.38 85 TRP A C 1
ATOM 673 O O . TRP A 1 85 ? -12.027 4.323 12.299 1.00 96.38 85 TRP A O 1
ATOM 683 N N . LEU A 1 86 ? -9.783 4.406 12.515 1.00 95.69 86 LEU A N 1
ATOM 684 C CA . LEU A 1 86 ? -9.774 4.410 13.981 1.00 95.69 86 LEU A CA 1
ATOM 685 C C . LEU A 1 86 ? -10.376 5.703 14.532 1.00 95.69 86 LEU A C 1
ATOM 687 O O . LEU A 1 86 ? -11.230 5.657 15.409 1.00 95.69 86 LEU A O 1
ATOM 691 N N . TYR A 1 87 ? -9.985 6.854 13.986 1.00 94.69 87 TYR A N 1
ATOM 692 C CA . TYR A 1 87 ? -10.432 8.154 14.482 1.00 94.69 87 TYR A CA 1
ATOM 693 C C . TYR A 1 87 ? -11.937 8.393 14.303 1.00 94.69 87 TYR A C 1
ATOM 695 O O . TYR A 1 87 ? -12.546 9.090 15.098 1.00 94.69 87 TYR A O 1
ATOM 703 N N . GLN A 1 88 ? -12.569 7.808 13.283 1.00 89.25 88 GLN A N 1
ATOM 704 C CA . GLN A 1 88 ? -14.025 7.910 13.104 1.00 89.25 88 GLN A CA 1
ATOM 705 C C . GLN A 1 88 ? -14.833 7.078 14.115 1.00 89.25 88 GLN A C 1
ATOM 707 O O . GLN A 1 88 ? -16.052 7.229 14.187 1.00 89.25 88 GLN A O 1
ATOM 712 N N . ARG A 1 89 ? -14.184 6.158 14.834 1.00 83.00 89 ARG A N 1
ATOM 713 C CA . ARG A 1 89 ? -14.815 5.152 15.703 1.00 83.00 89 ARG A CA 1
ATOM 714 C C . ARG A 1 89 ? -14.449 5.307 17.184 1.00 83.00 89 ARG A C 1
ATOM 716 O O . ARG A 1 89 ? -14.917 4.506 17.991 1.00 83.00 89 ARG A O 1
ATOM 723 N N . HIS A 1 90 ? -13.662 6.330 17.519 1.00 63.12 90 HIS A N 1
ATOM 724 C CA . HIS A 1 90 ? -13.317 6.770 18.875 1.00 63.12 90 HIS A CA 1
ATOM 725 C C . HIS A 1 90 ? -13.836 8.189 19.097 1.00 63.12 90 HIS A C 1
ATOM 727 O O . HIS A 1 90 ? -14.428 8.429 20.171 1.00 63.12 90 HIS A O 1
#

Secondary structure (DSSP, 8-state):
-HHHHHHHTTTTTSPPPTTHHHHHHHHHHTT--SHHHHHHHHHHHHHHHHHHHHHHHHTTSS-HHHHHHHHHHHHHHHHHHHHHHHHTT-

InterPro domains:
  IPR005190 Glutamate-ammonia ligase adenylyltransferase, repeated domain [PF03710] (4-89)
  IPR023057 Bifunctional glutamine synthetase adenylyltransferase/adenylyl-removing enzyme [PTHR30621] (20-89)
  IPR043519 Nucleotidyltransferase superfamily [G3DSA:3.30.460.10] (1-90)
  IPR043519 Nucleotidyltransferase superfamily [SSF81301] (12-90)

Sequence (90 aa):
LMLLELAAWGELDRGFAPGELCSQIAGAVQQAETEDELGRVLRRQRTRQQVRIIWRDLTRQADLVQTCRDLSDMADASIDQAYQWLYQRH

pLDDT: mean 94.52, std 4.45, range [63.12, 98.0]